Protein AF-A0A561SUK4-F1 (afdb_monomer)

Organism: NCBI:txid1128676

InterPro domains:
  IPR032716 Biotin-dependent acetyl-/propionyl-coenzyme A carboxylase epsilon subunit [PF13822] (11-68)

Foldseek 3Di:
DDDDVVVVVDLDDDPDDDDDPVVVVVVVVVSCVVPDDDPDPDPDDDDDPVPDCCLVDPDDQDDDPCSVVCVPDRD

Solvent-accessible surface area (backbone atoms only — not comparable to full-atom values): 5334 Å² total; per-residue (Å²): 139,82,82,51,79,63,67,74,69,52,92,76,80,87,88,73,85,86,78,51,74,67,55,54,51,52,52,50,53,52,52,52,60,71,69,47,76,78,78,75,78,76,78,77,81,83,72,67,74,89,77,39,73,63,55,83,46,98,66,82,89,65,89,60,92,66,35,76,77,58,69,77,55,89,112

Secondary structure (DSSP, 8-state):
-PPPTTGGG-S----SS---HHHHHHHHHHHHHHHSPPPPPPPPP---SSS-GGGGS-PPPPPSTTHHHHTTS--

Structure (mmCIF, N/CA/C/O backbone):
data_AF-A0A561SUK4-F1
#
_entry.id   AF-A0A561SUK4-F1
#
loop_
_atom_site.group_PDB
_atom_site.id
_atom_site.type_symbol
_atom_site.label_atom_id
_atom_site.label_alt_id
_atom_site.label_comp_id
_atom_site.label_asym_id
_atom_site.label_entity_id
_atom_site.label_seq_id
_atom_site.pdbx_PDB_ins_code
_atom_site.Cartn_x
_atom_site.Cartn_y
_atom_site.Cartn_z
_atom_site.occupancy
_atom_site.B_iso_or_equiv
_atom_site.auth_seq_id
_atom_site.auth_comp_id
_atom_site.auth_asym_id
_atom_site.auth_atom_id
_atom_site.pdbx_PDB_model_num
ATOM 1 N N . MET A 1 1 ? -31.177 -5.158 0.221 1.00 46.94 1 MET A N 1
ATOM 2 C CA . MET A 1 1 ? -30.565 -4.089 1.040 1.00 46.94 1 MET A CA 1
ATOM 3 C C . MET A 1 1 ? -29.297 -3.646 0.338 1.00 46.94 1 MET A C 1
ATOM 5 O O . MET A 1 1 ? -28.326 -4.387 0.355 1.00 46.94 1 MET A O 1
ATOM 9 N N . THR A 1 2 ? -29.340 -2.516 -0.364 1.00 56.28 2 THR A N 1
ATOM 10 C CA . THR A 1 2 ? -28.203 -1.994 -1.139 1.00 56.28 2 THR A CA 1
ATOM 11 C C . THR A 1 2 ? -27.527 -0.904 -0.314 1.00 56.28 2 THR A C 1
ATOM 13 O O . THR A 1 2 ? -28.174 0.091 -0.001 1.00 56.28 2 THR A O 1
ATOM 16 N N . SER A 1 3 ? -26.265 -1.103 0.070 1.00 62.41 3 SER A N 1
ATOM 17 C CA . SER A 1 3 ? -25.489 -0.143 0.867 1.00 62.41 3 SER A CA 1
ATOM 18 C C . SER A 1 3 ? -25.324 1.201 0.148 1.00 62.41 3 SER A C 1
ATOM 20 O O . SER A 1 3 ? -25.087 1.251 -1.069 1.00 62.41 3 SER A O 1
ATOM 22 N N . SER A 1 4 ? -25.432 2.293 0.905 1.00 70.62 4 SER A N 1
ATOM 23 C CA . SER A 1 4 ? -25.358 3.663 0.385 1.00 70.62 4 SER A CA 1
ATOM 24 C C . SER A 1 4 ? -23.948 3.979 -0.152 1.00 70.62 4 SER A C 1
ATOM 26 O O . SER A 1 4 ? -22.955 3.497 0.393 1.00 70.62 4 SER A O 1
ATOM 28 N N . PRO A 1 5 ? -23.793 4.789 -1.218 1.00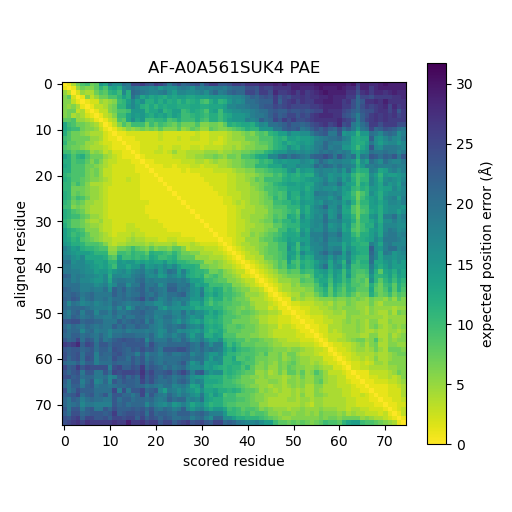 68.75 5 PRO A N 1
ATOM 29 C CA . PRO A 1 5 ? -22.479 5.229 -1.700 1.00 68.75 5 PRO A CA 1
ATOM 30 C C . PRO A 1 5 ? -21.652 6.011 -0.664 1.00 68.75 5 PRO A C 1
ATOM 32 O O . PRO A 1 5 ? -20.448 6.168 -0.857 1.00 68.75 5 PRO A O 1
ATOM 35 N N . GLU A 1 6 ? -22.259 6.514 0.413 1.00 66.31 6 GLU A N 1
ATOM 36 C CA . GLU A 1 6 ? -21.512 7.055 1.557 1.00 66.31 6 GLU A CA 1
ATOM 37 C C . GLU A 1 6 ? -20.941 5.966 2.464 1.00 66.31 6 GLU A C 1
ATOM 39 O O . GLU A 1 6 ? -19.774 6.053 2.828 1.00 66.31 6 GLU A O 1
ATOM 44 N N . GLU A 1 7 ? -21.690 4.891 2.730 1.00 67.75 7 GLU A N 1
ATOM 45 C CA . GLU A 1 7 ? -21.171 3.734 3.478 1.00 67.75 7 GLU A CA 1
ATOM 46 C C . GLU A 1 7 ? -19.979 3.094 2.761 1.00 67.75 7 GLU A C 1
ATOM 48 O O . GLU A 1 7 ? -19.043 2.628 3.401 1.00 67.75 7 GLU A O 1
ATOM 53 N N . ARG A 1 8 ? -19.972 3.126 1.422 1.00 70.25 8 ARG A N 1
ATOM 54 C CA . ARG A 1 8 ? -18.830 2.668 0.615 1.00 70.25 8 ARG A CA 1
ATOM 55 C C . ARG A 1 8 ? -17.601 3.579 0.698 1.00 70.25 8 ARG A C 1
ATOM 57 O O . ARG A 1 8 ? -16.522 3.145 0.316 1.00 70.25 8 ARG A O 1
ATOM 64 N N . ARG A 1 9 ? -17.752 4.827 1.151 1.00 72.62 9 ARG A N 1
ATOM 65 C CA . ARG A 1 9 ? -16.653 5.797 1.312 1.00 72.62 9 ARG A CA 1
ATOM 66 C C . ARG A 1 9 ? -16.104 5.850 2.740 1.00 72.62 9 ARG A C 1
ATOM 68 O O . ARG A 1 9 ? -15.095 6.509 2.968 1.00 72.62 9 ARG A O 1
ATOM 75 N N . THR A 1 10 ? -16.731 5.165 3.695 1.00 82.06 10 THR A N 1
ATOM 76 C CA . THR A 1 10 ? -16.253 5.095 5.078 1.00 82.06 10 THR A CA 1
ATOM 77 C C . THR A 1 10 ? -15.146 4.04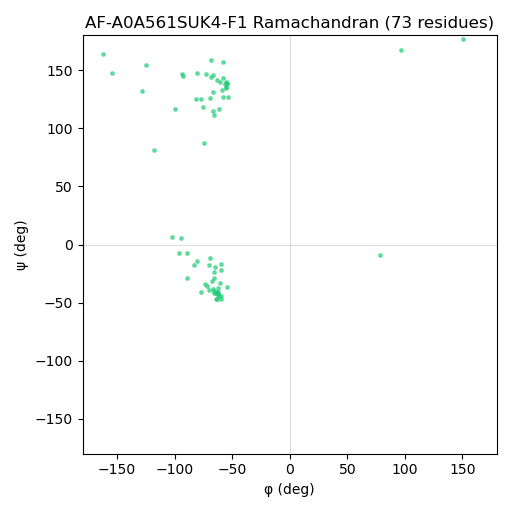5 5.217 1.00 82.06 10 THR A C 1
ATOM 79 O O . THR A 1 10 ? -15.359 2.883 4.888 1.00 82.06 10 THR A O 1
ATOM 82 N N . ALA A 1 11 ? -13.977 4.432 5.744 1.00 83.06 11 ALA A N 1
ATOM 83 C CA . ALA A 1 11 ? -12.852 3.511 5.947 1.00 83.06 11 ALA A CA 1
ATOM 84 C C . ALA A 1 11 ? -13.150 2.425 7.003 1.00 83.06 11 ALA A C 1
ATOM 86 O O . ALA A 1 11 ? -12.817 1.261 6.800 1.00 83.06 11 ALA A O 1
ATOM 87 N N . PHE A 1 12 ? -13.788 2.794 8.121 1.00 92.06 12 PHE A N 1
ATOM 88 C CA . PHE A 1 12 ? -14.291 1.873 9.149 1.00 92.06 12 PHE A CA 1
ATOM 89 C C . PHE A 1 12 ? -15.329 2.565 10.052 1.00 92.06 12 PHE A C 1
ATOM 91 O O . PHE A 1 12 ? -15.422 3.792 10.076 1.00 92.06 12 PHE A O 1
ATOM 98 N N . ARG A 1 13 ? -16.110 1.785 10.815 1.00 92.31 13 ARG A N 1
ATOM 99 C CA . ARG A 1 13 ? -17.110 2.290 11.775 1.00 92.31 13 ARG A CA 1
ATOM 100 C C . ARG A 1 13 ? -16.916 1.655 13.149 1.00 92.31 13 ARG A C 1
ATOM 102 O O . ARG A 1 13 ? -16.852 0.431 13.254 1.00 92.31 13 ARG A O 1
ATOM 109 N N . VAL A 1 14 ? -16.912 2.470 14.202 1.00 93.75 14 VAL A N 1
ATOM 110 C CA . VAL A 1 14 ? -16.956 1.989 15.591 1.00 93.75 14 VAL A CA 1
ATOM 111 C C . VAL A 1 14 ? -18.381 1.528 15.900 1.00 93.75 14 VAL A C 1
ATOM 113 O O . VAL A 1 14 ? -19.329 2.302 15.805 1.00 93.75 14 VAL A O 1
ATOM 116 N N . VAL A 1 15 ? -18.557 0.244 16.213 1.00 96.19 15 VAL A N 1
ATOM 117 C CA . VAL A 1 15 ? -19.883 -0.333 16.513 1.00 96.19 15 VAL A CA 1
ATOM 118 C C . VAL A 1 15 ? -20.226 -0.217 18.001 1.00 96.19 15 VAL A C 1
ATOM 120 O O . VAL A 1 15 ? -21.400 -0.150 18.357 1.00 96.19 15 VAL A O 1
ATOM 123 N N . ARG A 1 16 ? -19.213 -0.204 18.876 1.00 94.44 16 ARG A N 1
ATOM 124 C CA . ARG A 1 16 ? -19.370 -0.153 20.333 1.00 94.44 16 ARG A CA 1
ATOM 125 C C . ARG A 1 16 ? -18.140 0.477 20.992 1.00 94.44 16 ARG A C 1
ATOM 127 O O . ARG A 1 16 ? -17.028 0.225 20.539 1.00 94.44 16 ARG A O 1
ATOM 134 N N . GLY A 1 17 ? -18.362 1.175 22.107 1.00 95.62 17 GLY A N 1
ATOM 135 C CA . GLY A 1 17 ? -17.321 1.816 22.917 1.00 95.62 17 GLY A CA 1
ATOM 136 C C . GLY A 1 17 ? -17.149 3.296 22.579 1.00 95.62 17 GLY A C 1
ATOM 137 O O . GLY A 1 17 ? -17.671 3.754 21.568 1.00 95.62 17 GLY A O 1
ATOM 138 N N . GLU A 1 18 ? -16.419 4.008 23.437 1.00 96.25 18 GLU A N 1
ATOM 139 C CA . GLU A 1 18 ? -16.021 5.408 23.244 1.00 96.25 18 GLU A CA 1
ATOM 140 C C . GLU A 1 18 ? -14.485 5.455 23.195 1.00 96.25 18 GLU A C 1
ATOM 142 O O . GLU A 1 18 ? -13.847 5.620 24.238 1.00 96.25 18 GLU A O 1
ATOM 147 N N . PRO A 1 19 ? -13.872 5.155 22.033 1.00 95.31 19 PRO A N 1
ATOM 148 C CA . PRO A 1 19 ? -12.425 5.202 21.894 1.00 95.31 19 PRO A CA 1
ATOM 149 C C . PRO A 1 19 ? -11.937 6.647 21.972 1.00 95.31 19 PRO A C 1
ATOM 151 O O . PRO A 1 19 ? -12.566 7.566 21.455 1.00 95.31 19 PRO A O 1
ATOM 154 N N . SER A 1 20 ? -10.773 6.831 22.578 1.00 98.06 20 SER A N 1
ATOM 155 C CA . SER A 1 20 ? -10.084 8.116 22.575 1.00 98.06 20 SER A CA 1
ATOM 156 C C . SER A 1 20 ? -9.572 8.482 21.177 1.00 98.06 20 SER A C 1
ATOM 158 O O . SER A 1 20 ? -9.311 7.616 20.334 1.00 98.06 20 SER A O 1
ATOM 160 N N . ASP A 1 21 ? -9.325 9.775 20.952 1.00 97.44 21 ASP A N 1
ATOM 161 C CA . ASP A 1 21 ? -8.729 10.284 19.708 1.00 97.44 21 ASP A CA 1
ATOM 162 C C . ASP A 1 21 ? -7.400 9.589 19.370 1.00 97.44 21 ASP A C 1
ATOM 164 O O . ASP A 1 21 ? -7.105 9.305 18.207 1.00 97.44 21 ASP A O 1
ATOM 168 N N . ALA A 1 22 ? -6.606 9.270 20.397 1.00 97.88 22 ALA A N 1
ATOM 169 C CA . ALA A 1 22 ? -5.332 8.579 20.243 1.00 97.88 22 ALA A CA 1
ATOM 170 C C . ALA A 1 22 ? -5.511 7.144 19.721 1.00 97.88 22 ALA A C 1
ATOM 172 O O . ALA A 1 22 ? -4.752 6.699 18.859 1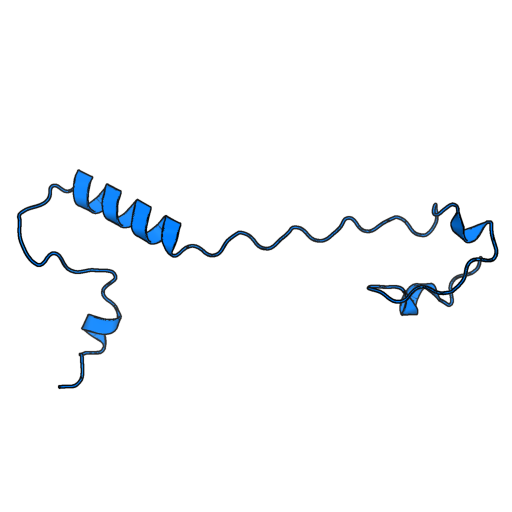.00 97.88 22 ALA A O 1
ATOM 173 N N . GLU A 1 23 ? -6.527 6.427 20.199 1.00 97.56 23 GLU A N 1
ATOM 1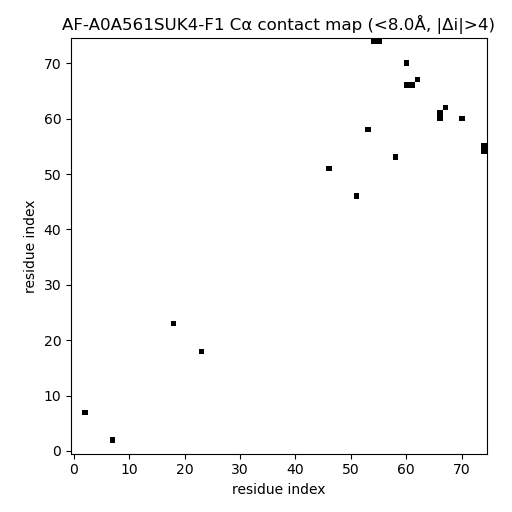74 C CA . GLU A 1 23 ? -6.833 5.067 19.747 1.00 97.56 23 GLU A CA 1
ATOM 175 C C . GLU A 1 23 ? -7.376 5.063 18.315 1.00 97.56 23 GLU A C 1
ATOM 177 O O . GLU A 1 23 ? -6.979 4.220 17.506 1.00 97.56 23 GLU A O 1
ATOM 182 N N . LEU A 1 24 ? -8.220 6.038 17.962 1.00 96.19 24 LEU A N 1
ATOM 183 C CA . LEU A 1 24 ? -8.706 6.214 16.591 1.00 96.19 24 LEU A CA 1
ATOM 184 C C . LEU A 1 24 ? -7.567 6.531 15.616 1.00 96.19 24 LEU A C 1
ATOM 186 O O . LEU A 1 24 ? -7.516 5.965 14.517 1.00 96.19 24 LEU A O 1
ATOM 190 N N . ALA A 1 25 ? -6.630 7.395 16.017 1.00 96.12 25 ALA A N 1
ATOM 191 C CA . ALA A 1 25 ? -5.449 7.713 15.222 1.00 96.12 25 ALA A CA 1
ATOM 192 C C . ALA A 1 25 ? -4.560 6.476 15.028 1.00 96.12 25 ALA A C 1
ATOM 194 O O . ALA A 1 25 ? -4.177 6.165 13.899 1.00 96.12 25 ALA A O 1
ATOM 195 N N . ALA A 1 26 ? -4.291 5.730 16.104 1.00 97.44 26 ALA A N 1
ATOM 196 C CA . ALA A 1 26 ? -3.488 4.512 16.047 1.00 97.44 26 ALA A CA 1
ATOM 197 C C . ALA A 1 26 ? -4.106 3.465 15.108 1.00 97.44 26 ALA A C 1
ATOM 199 O O . ALA A 1 26 ? -3.417 2.931 14.237 1.00 97.44 26 ALA A O 1
ATOM 200 N N . LEU A 1 27 ? -5.415 3.216 15.223 1.00 95.50 27 LEU A N 1
ATOM 201 C CA . LEU A 1 27 ? -6.117 2.278 14.349 1.00 95.50 27 LEU A CA 1
ATOM 202 C C . LEU A 1 27 ? -6.077 2.724 12.882 1.00 95.50 27 LEU A C 1
ATOM 204 O O . LEU A 1 27 ? -5.815 1.907 12.001 1.00 95.50 27 LEU A O 1
ATOM 208 N N . THR A 1 28 ? -6.285 4.016 12.618 1.00 95.38 28 THR A N 1
ATOM 209 C CA . THR A 1 28 ? -6.220 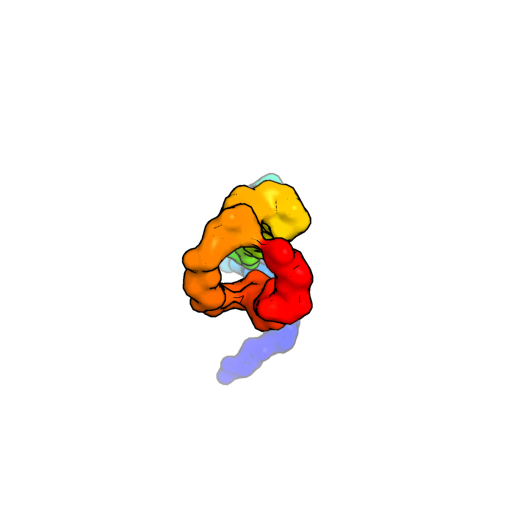4.575 11.258 1.00 95.38 28 THR A CA 1
ATOM 210 C C . THR A 1 28 ? -4.841 4.365 10.639 1.00 95.38 28 THR A C 1
ATOM 212 O O . THR A 1 28 ? -4.751 3.928 9.494 1.00 95.38 28 THR A O 1
ATOM 215 N N . VAL A 1 29 ? -3.766 4.613 11.396 1.00 97.00 29 VAL A N 1
ATOM 216 C CA . VAL A 1 29 ? -2.387 4.396 10.931 1.00 97.00 29 VAL A CA 1
ATOM 217 C C . VAL A 1 29 ? -2.147 2.927 10.592 1.00 97.00 29 VAL A C 1
ATOM 219 O O . VAL A 1 29 ? -1.588 2.630 9.538 1.00 97.00 29 VAL A O 1
ATOM 222 N N . VAL A 1 30 ? -2.599 2.004 11.443 1.00 96.50 30 VAL A N 1
ATOM 223 C CA . VAL A 1 30 ? -2.444 0.563 11.200 1.00 96.50 30 VAL A CA 1
ATOM 224 C C . V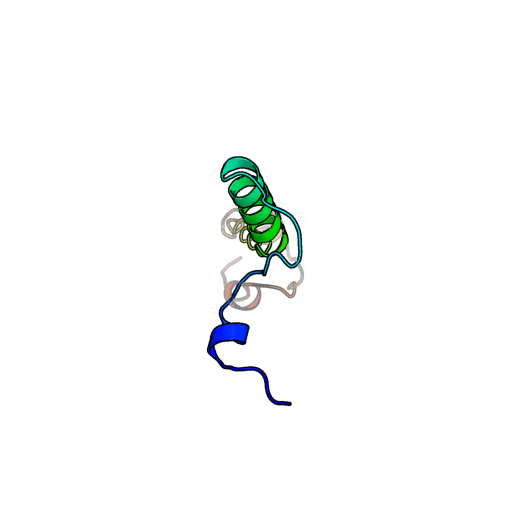AL A 1 30 ? -3.211 0.132 9.952 1.00 96.50 30 VAL A C 1
ATOM 226 O O . VAL A 1 30 ? -2.649 -0.548 9.097 1.00 96.50 30 VAL A O 1
ATOM 229 N N . LEU A 1 31 ? -4.471 0.551 9.807 1.00 94.94 31 LEU A N 1
ATOM 230 C CA . LEU A 1 31 ? -5.276 0.219 8.631 1.00 94.94 31 LEU A CA 1
ATOM 231 C C . LEU A 1 31 ? -4.680 0.810 7.349 1.00 94.94 31 LEU A C 1
ATOM 233 O O . LEU A 1 31 ? -4.619 0.114 6.338 1.00 94.94 31 LEU A O 1
ATOM 237 N N . ALA A 1 32 ? -4.186 2.049 7.394 1.00 93.31 32 ALA A N 1
ATOM 238 C CA . ALA A 1 32 ? -3.496 2.669 6.267 1.00 93.31 32 ALA A CA 1
ATOM 239 C C . ALA A 1 32 ? -2.211 1.912 5.898 1.00 93.31 32 ALA A C 1
ATOM 241 O O . ALA A 1 32 ? -1.951 1.706 4.717 1.00 93.31 32 ALA A O 1
ATOM 242 N N . ALA A 1 33 ? -1.438 1.452 6.885 1.00 93.62 33 ALA A N 1
ATOM 243 C CA . ALA A 1 33 ? -0.224 0.675 6.652 1.00 93.62 33 ALA A CA 1
ATOM 244 C C . ALA A 1 33 ? -0.514 -0.708 6.046 1.00 93.62 33 ALA A C 1
ATOM 246 O O . ALA A 1 33 ? 0.229 -1.158 5.182 1.00 93.62 33 ALA A O 1
ATOM 247 N N . VAL A 1 34 ? -1.596 -1.370 6.469 1.00 93.38 34 VAL A N 1
ATOM 248 C CA . VAL A 1 34 ? -2.024 -2.668 5.913 1.00 93.38 34 VAL A CA 1
ATOM 249 C C . VAL A 1 34 ? -2.590 -2.517 4.500 1.00 93.38 34 VAL A C 1
ATOM 251 O O . VAL A 1 34 ? -2.392 -3.398 3.669 1.00 93.38 34 VAL A O 1
ATOM 254 N N . ALA A 1 35 ? -3.297 -1.419 4.224 1.00 90.00 35 ALA A N 1
ATOM 255 C CA . ALA A 1 35 ? -3.865 -1.133 2.908 1.00 90.00 35 ALA A CA 1
ATOM 256 C C . ALA A 1 35 ? -2.846 -0.558 1.910 1.00 90.00 35 ALA A C 1
ATOM 258 O O . ALA A 1 35 ? -3.141 -0.487 0.718 1.00 90.00 35 ALA A O 1
ATOM 259 N N . ALA A 1 36 ? -1.680 -0.108 2.379 1.00 91.19 36 ALA A N 1
ATOM 260 C CA . ALA A 1 36 ? -0.640 0.425 1.518 1.00 91.19 36 ALA A CA 1
ATOM 261 C C . ALA A 1 36 ? -0.033 -0.693 0.663 1.00 91.19 36 ALA A C 1
ATOM 263 O O . ALA A 1 36 ? 0.467 -1.691 1.185 1.00 91.19 36 ALA A O 1
ATOM 264 N N . ASP A 1 37 ? -0.028 -0.494 -0.654 1.00 88.50 37 ASP A N 1
ATOM 265 C CA . ASP A 1 37 ? 0.716 -1.373 -1.548 1.00 88.50 37 ASP A CA 1
ATOM 266 C C . ASP A 1 37 ? 2.218 -1.286 -1.240 1.00 88.50 37 ASP A C 1
ATOM 268 O O . ASP A 1 37 ? 2.741 -0.193 -0.974 1.00 88.50 37 ASP A O 1
ATOM 272 N N . PRO A 1 38 ? 2.944 -2.420 -1.294 1.00 85.38 38 PRO A N 1
ATOM 273 C CA . PRO A 1 38 ? 4.388 -2.391 -1.164 1.00 85.38 38 PRO A CA 1
ATOM 274 C C . PRO A 1 38 ? 4.979 -1.487 -2.255 1.00 85.38 38 PRO A C 1
ATOM 276 O O . PRO A 1 38 ? 4.484 -1.481 -3.389 1.00 85.38 38 PRO A O 1
ATOM 279 N N . PRO A 1 39 ?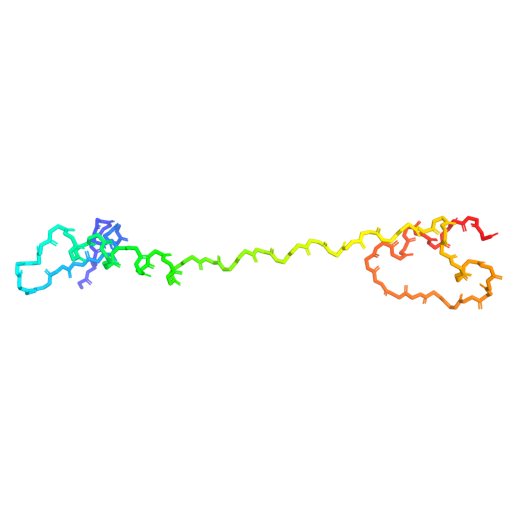 6.052 -0.735 -1.949 1.00 83.31 39 PRO A N 1
ATOM 280 C CA . PRO A 1 39 ? 6.709 0.078 -2.957 1.00 83.31 39 PRO A CA 1
ATOM 281 C C . PRO A 1 39 ? 7.116 -0.811 -4.131 1.00 83.31 39 PRO A C 1
ATOM 283 O O . PRO A 1 39 ? 7.656 -1.906 -3.940 1.00 83.31 39 PRO A O 1
ATOM 286 N N . ALA A 1 40 ? 6.850 -0.336 -5.350 1.00 85.81 40 ALA A N 1
ATOM 287 C CA . ALA A 1 40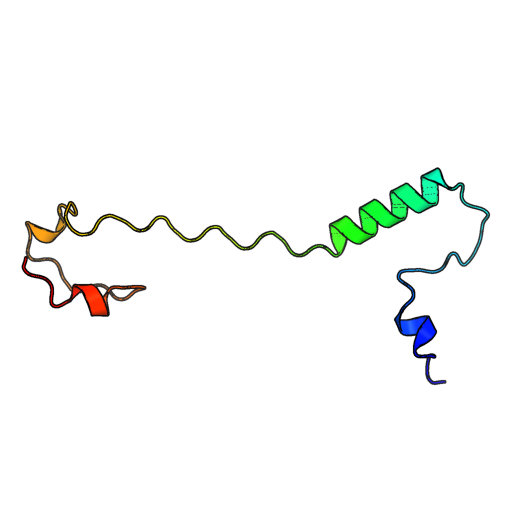 ? 7.259 -1.046 -6.550 1.00 85.81 40 ALA A CA 1
ATOM 288 C C . ALA A 1 40 ? 8.773 -1.323 -6.483 1.00 85.81 40 ALA A C 1
ATOM 290 O O . ALA A 1 40 ? 9.534 -0.439 -6.066 1.00 85.81 40 ALA A O 1
ATOM 291 N N . PRO A 1 41 ? 9.227 -2.530 -6.872 1.00 84.88 41 PRO A N 1
ATOM 292 C CA . PRO A 1 41 ? 10.646 -2.837 -6.871 1.00 84.88 41 PRO A CA 1
ATOM 293 C C . PRO A 1 41 ? 11.384 -1.803 -7.718 1.00 84.88 41 PRO A C 1
ATOM 295 O O . PRO A 1 41 ? 10.942 -1.451 -8.817 1.00 84.88 41 PRO A O 1
ATOM 298 N N . ALA A 1 42 ? 12.513 -1.317 -7.199 1.00 84.75 42 ALA A N 1
ATOM 299 C CA . ALA A 1 42 ? 13.366 -0.419 -7.958 1.00 84.75 42 ALA A CA 1
ATOM 300 C C . ALA A 1 42 ? 13.738 -1.086 -9.295 1.00 84.75 42 ALA A C 1
ATOM 302 O O . ALA A 1 42 ? 13.996 -2.298 -9.321 1.00 84.75 42 ALA A O 1
ATOM 303 N N . PRO A 1 43 ? 13.773 -0.330 -10.409 1.00 80.19 43 PRO A N 1
ATOM 304 C CA . PRO A 1 43 ? 14.221 -0.884 -11.673 1.00 80.19 43 PRO A CA 1
ATOM 305 C C . PRO A 1 43 ? 15.627 -1.458 -11.495 1.00 80.19 43 PRO A C 1
ATOM 307 O O . PRO A 1 43 ? 16.481 -0.854 -10.840 1.00 80.19 43 PRO A O 1
ATOM 310 N N . ALA A 1 44 ? 15.866 -2.635 -12.077 1.00 80.19 44 ALA A N 1
ATOM 311 C CA . ALA A 1 44 ? 17.193 -3.228 -12.066 1.00 80.19 44 ALA A CA 1
ATOM 312 C C . ALA A 1 44 ? 18.206 -2.220 -12.642 1.00 80.19 44 ALA A C 1
ATOM 314 O O . ALA A 1 44 ? 17.893 -1.549 -13.633 1.00 80.19 44 ALA A O 1
ATOM 315 N N . PRO A 1 45 ? 19.410 -2.102 -12.052 1.00 77.62 45 PRO A N 1
ATOM 316 C CA . PRO A 1 45 ? 20.411 -1.179 -12.557 1.00 77.62 45 PRO A CA 1
ATOM 317 C C . PRO A 1 45 ? 20.714 -1.513 -14.017 1.00 77.62 45 PRO A C 1
ATOM 319 O O . PRO A 1 45 ? 21.037 -2.657 -14.356 1.00 77.62 45 PRO A O 1
ATOM 322 N N . VAL A 1 46 ? 20.609 -0.506 -14.886 1.00 75.56 46 VAL A N 1
ATOM 323 C CA . VAL A 1 46 ? 20.989 -0.645 -16.291 1.00 75.56 46 VAL A CA 1
ATOM 324 C C . VAL A 1 46 ? 22.494 -0.876 -16.321 1.00 75.56 46 VAL A C 1
ATOM 326 O O . VAL A 1 46 ? 23.274 0.005 -15.965 1.00 75.56 46 VAL A O 1
ATOM 329 N N . ARG A 1 47 ? 22.914 -2.085 -16.700 1.00 74.94 47 ARG A N 1
ATOM 330 C CA . ARG A 1 47 ? 24.333 -2.370 -16.911 1.00 74.94 47 ARG A CA 1
ATOM 331 C C . ARG A 1 47 ? 24.813 -1.574 -18.112 1.00 74.94 47 ARG A C 1
ATOM 333 O O . ARG A 1 47 ? 24.168 -1.605 -19.161 1.00 74.94 47 ARG A O 1
ATOM 340 N N . ASP A 1 48 ? 25.939 -0.890 -17.949 1.00 81.12 48 ASP A N 1
ATOM 341 C CA . ASP A 1 48 ? 26.624 -0.283 -19.077 1.00 81.12 48 ASP A CA 1
ATOM 342 C C . ASP A 1 48 ? 27.044 -1.390 -20.051 1.00 81.12 48 ASP A C 1
ATOM 344 O O . ASP A 1 48 ? 27.793 -2.303 -19.708 1.00 81.12 48 ASP A O 1
ATOM 348 N N . ARG A 1 49 ? 26.479 -1.335 -21.257 1.00 79.06 49 ARG A N 1
ATOM 349 C CA . ARG A 1 49 ? 26.700 -2.326 -22.311 1.00 79.06 49 ARG A CA 1
ATOM 350 C C . ARG A 1 49 ? 27.973 -2.049 -23.107 1.00 79.06 49 ARG A C 1
ATOM 352 O O . ARG A 1 49 ? 28.460 -2.967 -23.755 1.00 79.06 49 ARG A O 1
ATOM 359 N N . TRP A 1 50 ? 28.523 -0.833 -23.039 1.00 77.06 50 TRP A N 1
ATOM 360 C CA . TRP A 1 50 ? 29.783 -0.487 -23.703 1.00 77.06 50 TRP A CA 1
ATOM 361 C C . TRP A 1 50 ? 30.996 -1.096 -23.000 1.00 77.06 50 TRP A C 1
ATOM 363 O O . TRP A 1 50 ? 31.959 -1.482 -23.658 1.00 77.06 50 TRP A O 1
ATOM 373 N N . SER A 1 51 ? 30.942 -1.218 -21.673 1.00 82.81 51 SER A N 1
ATOM 374 C CA . SER A 1 51 ? 32.012 -1.800 -20.854 1.00 82.81 51 SER A CA 1
ATOM 375 C C . SER A 1 51 ? 31.831 -3.292 -20.548 1.00 82.81 51 SER A C 1
ATOM 377 O O . SER A 1 51 ? 32.635 -3.859 -19.807 1.00 82.81 51 SER A O 1
ATOM 379 N N . ASP A 1 52 ? 30.817 -3.950 -21.123 1.00 82.69 52 ASP A N 1
ATOM 380 C CA . ASP A 1 52 ? 30.521 -5.367 -20.885 1.00 82.69 52 ASP A CA 1
ATOM 381 C C . ASP A 1 52 ? 31.651 -6.264 -21.440 1.00 82.69 52 ASP A C 1
ATOM 383 O O . ASP A 1 52 ? 31.832 -6.328 -22.656 1.00 82.69 52 ASP A O 1
ATOM 387 N N . PRO A 1 53 ? 32.409 -7.001 -20.602 1.00 83.00 53 PRO A N 1
ATOM 388 C CA . PRO A 1 53 ? 33.498 -7.860 -21.072 1.00 83.00 53 PRO A CA 1
ATOM 389 C C . PRO A 1 53 ? 33.047 -8.955 -22.043 1.00 83.00 53 PRO A C 1
ATOM 391 O O . PRO A 1 53 ? 33.871 -9.463 -22.805 1.00 83.00 53 PRO A O 1
ATOM 394 N N . ALA A 1 54 ? 31.760 -9.324 -22.034 1.00 81.69 54 ALA A N 1
ATOM 395 C CA . ALA A 1 54 ? 31.213 -10.330 -22.934 1.00 81.69 54 ALA A CA 1
ATOM 396 C C . ALA A 1 54 ? 31.261 -9.903 -24.410 1.00 81.69 54 ALA A C 1
ATOM 398 O O . ALA A 1 54 ? 31.221 -10.772 -25.280 1.00 81.69 54 ALA A O 1
ATOM 399 N N . THR A 1 55 ? 31.393 -8.603 -24.714 1.00 80.25 55 THR A N 1
ATOM 400 C CA . THR A 1 55 ? 31.572 -8.109 -26.093 1.00 80.25 55 THR A CA 1
ATOM 401 C C . THR A 1 55 ? 32.899 -8.560 -26.700 1.00 80.25 55 THR A C 1
ATOM 403 O O . THR A 1 55 ? 32.961 -8.817 -27.899 1.00 80.25 55 THR A O 1
ATOM 406 N N . ARG A 1 56 ? 33.929 -8.783 -25.868 1.00 85.19 56 ARG A N 1
ATOM 407 C CA . ARG A 1 56 ? 35.256 -9.265 -26.294 1.00 85.19 56 ARG A CA 1
ATOM 408 C C . ARG A 1 56 ? 35.253 -10.717 -26.770 1.00 85.19 56 ARG A C 1
ATOM 410 O O . ARG A 1 56 ? 36.246 -11.183 -27.324 1.00 85.19 56 ARG A O 1
ATOM 417 N N . PHE A 1 57 ? 34.163 -11.445 -26.538 1.00 85.38 57 PHE A N 1
ATOM 418 C CA . PHE A 1 57 ? 34.032 -12.853 -26.882 1.00 85.38 57 PHE A CA 1
ATOM 419 C C . PHE A 1 57 ? 32.798 -13.090 -27.759 1.00 85.38 57 PHE A C 1
ATOM 421 O O . PHE A 1 57 ? 31.792 -12.377 -27.710 1.00 85.38 57 PHE A O 1
ATOM 428 N N . ARG A 1 58 ? 32.830 -14.158 -28.563 1.00 83.56 58 ARG A N 1
ATOM 429 C CA . ARG A 1 58 ? 31.648 -14.598 -29.310 1.00 83.56 58 ARG A CA 1
ATOM 430 C C . ARG A 1 58 ? 30.657 -15.270 -28.354 1.00 83.56 58 ARG A C 1
ATOM 432 O O . ARG A 1 58 ? 30.675 -16.484 -28.194 1.00 83.56 58 ARG A O 1
ATOM 439 N N . THR A 1 59 ? 29.789 -14.474 -27.735 1.00 80.00 59 THR A N 1
ATOM 440 C CA . THR A 1 59 ? 28.694 -14.970 -26.885 1.00 80.00 59 THR A CA 1
ATOM 441 C C . THR A 1 59 ? 27.376 -15.140 -27.667 1.00 80.00 59 THR A C 1
ATOM 443 O O . THR A 1 59 ? 27.131 -14.356 -28.605 1.00 80.00 59 THR A O 1
ATOM 446 N N . PRO A 1 60 ? 26.529 -16.134 -27.321 1.00 82.06 60 PRO A N 1
ATOM 447 C CA . PRO A 1 60 ? 25.156 -16.248 -27.811 1.00 82.06 60 PRO A CA 1
ATOM 448 C C . PRO A 1 60 ? 24.297 -15.017 -27.490 1.00 82.06 60 PRO A C 1
ATOM 450 O O . PRO A 1 60 ? 24.560 -14.269 -26.551 1.00 82.06 60 PRO A O 1
ATOM 453 N N . LEU A 1 61 ? 23.231 -14.815 -28.267 1.00 80.50 61 LEU A N 1
ATOM 454 C CA . LEU A 1 61 ? 22.229 -13.794 -27.966 1.00 80.50 61 LEU A CA 1
ATOM 455 C C . LEU A 1 61 ? 21.320 -14.293 -26.833 1.00 80.50 61 LEU A C 1
ATOM 457 O O . LEU A 1 61 ? 20.719 -15.361 -26.940 1.00 80.50 61 LEU A O 1
ATOM 461 N N . HIS A 1 62 ? 21.210 -13.512 -25.760 1.00 80.25 62 HIS A N 1
ATOM 462 C CA . HIS A 1 62 ? 20.300 -13.792 -24.649 1.00 80.25 62 HIS A CA 1
ATOM 463 C C . HIS A 1 62 ? 18.960 -13.082 -24.856 1.00 80.25 62 HIS A C 1
ATOM 465 O O . HIS A 1 62 ? 18.920 -11.966 -25.367 1.00 80.25 62 HIS A O 1
ATOM 471 N N . HIS A 1 63 ? 17.859 -13.702 -24.434 1.00 84.69 63 HIS A N 1
ATOM 472 C CA . HIS A 1 63 ? 16.559 -13.037 -24.373 1.00 84.69 63 HIS A CA 1
ATOM 473 C C . HIS A 1 63 ? 16.467 -12.175 -23.106 1.00 84.69 63 HIS A C 1
ATOM 475 O O . HIS A 1 63 ? 17.033 -12.518 -22.071 1.00 84.69 63 HIS A O 1
ATOM 481 N N . GLY A 1 64 ? 15.750 -11.053 -23.180 1.00 83.94 64 GLY A N 1
ATOM 482 C CA . GLY A 1 64 ? 15.497 -10.207 -22.016 1.00 83.94 64 GLY A CA 1
ATOM 483 C C . GLY A 1 64 ? 15.316 -8.726 -22.351 1.00 83.94 64 GLY A C 1
ATOM 484 O O . GLY A 1 64 ? 15.453 -8.322 -23.514 1.00 83.94 64 GLY A O 1
ATOM 485 N N . PRO A 1 65 ? 15.011 -7.897 -21.338 1.00 80.62 65 PRO A N 1
ATOM 486 C CA . PRO A 1 65 ? 14.845 -6.459 -21.508 1.00 80.62 65 PRO A CA 1
ATOM 487 C C . PRO A 1 65 ? 16.068 -5.821 -22.180 1.00 80.62 65 PRO A C 1
ATOM 489 O O . PRO A 1 65 ? 17.206 -6.008 -21.754 1.00 80.62 65 PRO A O 1
ATOM 492 N N . GLY A 1 66 ? 15.831 -5.082 -23.265 1.00 81.81 66 GLY A N 1
ATOM 493 C CA . GLY A 1 66 ? 16.878 -4.390 -24.024 1.00 81.81 66 GLY A CA 1
ATOM 494 C C . GLY A 1 66 ? 17.707 -5.265 -24.973 1.00 81.81 66 GLY A C 1
ATOM 495 O O . GLY A 1 66 ? 18.410 -4.706 -25.810 1.00 81.81 66 GLY A O 1
ATOM 496 N N . ALA A 1 67 ? 17.581 -6.598 -24.932 1.00 85.00 67 ALA A N 1
ATOM 497 C CA . ALA A 1 67 ? 18.431 -7.506 -25.709 1.00 85.00 67 ALA A CA 1
ATOM 498 C C . ALA A 1 67 ? 18.301 -7.335 -27.234 1.00 85.00 67 ALA A C 1
ATOM 500 O O . ALA A 1 67 ? 19.293 -7.388 -27.958 1.00 85.00 67 ALA A O 1
ATOM 501 N N . TRP A 1 68 ? 17.089 -7.067 -27.728 1.00 83.50 68 TRP A N 1
ATOM 502 C CA . TRP A 1 68 ? 16.853 -6.801 -29.152 1.00 83.50 68 TRP A CA 1
ATOM 503 C C . TRP A 1 68 ? 17.549 -5.522 -29.626 1.00 83.50 68 TRP A C 1
ATOM 505 O O . TRP A 1 68 ? 18.170 -5.521 -30.685 1.00 83.50 68 TRP A O 1
ATOM 515 N N . ARG A 1 69 ? 17.506 -4.446 -28.828 1.00 82.94 69 ARG A N 1
ATOM 516 C CA . ARG A 1 69 ? 18.111 -3.149 -29.185 1.00 82.94 69 ARG A CA 1
ATOM 517 C C . ARG A 1 69 ? 19.635 -3.209 -29.244 1.00 82.94 69 ARG A C 1
ATOM 519 O O . ARG A 1 69 ? 20.233 -2.483 -30.025 1.00 82.94 69 ARG A O 1
ATOM 526 N N . THR A 1 70 ? 20.249 -4.063 -28.430 1.00 81.94 70 THR A N 1
ATOM 527 C CA . THR A 1 70 ? 21.707 -4.235 -28.390 1.00 81.94 70 THR A CA 1
ATOM 528 C C . THR A 1 70 ? 22.211 -5.299 -29.366 1.00 81.94 70 THR A C 1
ATOM 530 O O . THR A 1 70 ? 23.416 -5.445 -29.527 1.00 81.94 70 THR A O 1
ATOM 533 N N . SER A 1 71 ? 21.322 -6.051 -30.026 1.00 80.81 71 SER A N 1
ATOM 534 C CA . SER A 1 71 ? 21.710 -7.137 -30.942 1.00 80.81 71 SER A CA 1
ATOM 535 C C . SER A 1 71 ? 22.454 -6.655 -32.195 1.00 80.81 71 SER A C 1
ATOM 537 O O . SER A 1 71 ? 23.220 -7.417 -32.779 1.00 80.81 71 SER A O 1
ATOM 539 N N . THR A 1 72 ? 22.254 -5.393 -32.582 1.00 83.06 72 THR A N 1
ATOM 540 C CA . THR A 1 72 ? 22.839 -4.771 -33.778 1.00 83.06 72 THR A CA 1
ATOM 541 C C . THR A 1 72 ? 24.025 -3.857 -33.468 1.00 83.06 72 THR A C 1
ATOM 543 O O . THR A 1 72 ? 24.486 -3.145 -34.357 1.00 83.06 72 THR A O 1
ATOM 546 N N . TRP A 1 73 ? 24.489 -3.802 -32.216 1.00 80.38 73 TRP A N 1
ATOM 547 C CA . TRP A 1 73 ? 25.629 -2.960 -31.852 1.00 80.38 73 TRP A CA 1
ATOM 548 C C . TRP A 1 73 ? 26.940 -3.561 -32.386 1.00 80.38 73 TRP A C 1
ATOM 550 O O . TRP A 1 73 ? 27.061 -4.789 -32.444 1.00 80.38 73 TRP A O 1
ATOM 560 N N . PRO A 1 74 ? 27.925 -2.725 -32.771 1.00 71.50 74 PRO A N 1
ATOM 561 C CA . 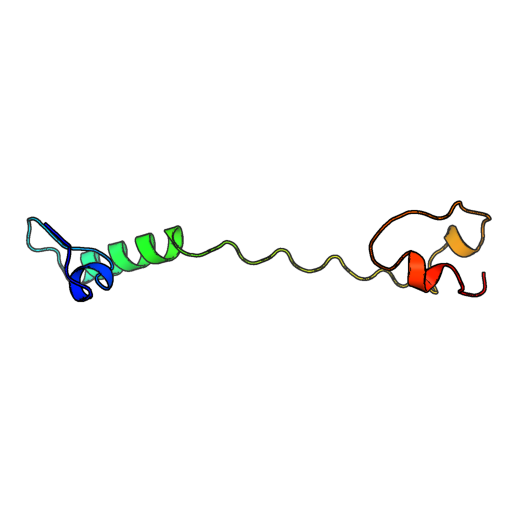PRO A 1 74 ? 29.260 -3.204 -33.117 1.00 71.50 74 PRO A CA 1
ATOM 562 C C . PRO A 1 74 ? 29.872 -3.952 -31.922 1.00 71.50 74 PRO A C 1
ATOM 564 O O . PRO A 1 74 ? 29.788 -3.457 -30.797 1.00 71.50 74 PRO A O 1
ATOM 567 N N . ARG A 1 75 ? 30.440 -5.142 -32.160 1.00 66.75 75 ARG A N 1
ATOM 568 C CA . ARG A 1 75 ? 31.213 -5.889 -31.153 1.00 66.75 75 ARG A CA 1
ATOM 569 C C . ARG A 1 75 ? 32.687 -5.528 -31.227 1.00 66.75 75 ARG A C 1
ATOM 571 O O . ARG A 1 75 ? 33.165 -5.340 -32.368 1.00 66.75 75 ARG A O 1
#

Radius of gyration: 26.91 Å; Cα contacts (8 Å, |Δi|>4): 10; chains: 1; bounding box: 66×26×57 Å

Sequence (75 aa):
MTSSPEERRTAFRVVRGEPSDAELAALTVVLAAVAADPPAPAPAPVRDRWSDPATRFRTPLHHGPGAWRTSTWPR

Mean predicted aligned error: 11.49 Å

pLDDT: mean 83.96, std 10.34, range [46.94, 98.06]